Protein AF-A0A7S1YAM2-F1 (afdb_monomer_lite)

Structure (mmCIF, N/CA/C/O backbone):
data_AF-A0A7S1YAM2-F1
#
_entry.id   AF-A0A7S1YAM2-F1
#
loop_
_atom_site.group_PDB
_atom_site.id
_atom_site.type_symbol
_atom_site.label_atom_id
_atom_site.label_alt_id
_atom_site.label_comp_id
_atom_site.label_asym_id
_atom_site.label_entity_id
_atom_site.label_seq_id
_atom_site.pdbx_PDB_ins_code
_atom_site.Cartn_x
_atom_site.Cartn_y
_atom_site.Cartn_z
_atom_site.occupancy
_atom_site.B_iso_or_equiv
_atom_site.auth_seq_id
_atom_site.auth_comp_id
_atom_site.auth_asym_id
_atom_site.auth_atom_id
_atom_site.pdbx_PDB_model_num
ATOM 1 N N . LYS A 1 1 ? 5.222 8.607 22.506 1.00 70.12 1 LYS A N 1
ATOM 2 C CA . LYS A 1 1 ? 4.274 7.844 21.657 1.00 70.12 1 LYS A CA 1
ATOM 3 C C . LYS A 1 1 ? 3.532 8.873 20.815 1.00 70.12 1 LYS A C 1
ATOM 5 O O . LYS A 1 1 ? 2.945 9.763 21.414 1.00 70.12 1 LYS A O 1
ATOM 10 N N . VAL A 1 2 ? 3.666 8.843 19.488 1.00 78.25 2 VAL A N 1
ATOM 11 C CA . VAL A 1 2 ? 2.928 9.765 18.603 1.00 78.25 2 VAL A CA 1
ATOM 12 C C . VAL A 1 2 ? 1.436 9.451 18.738 1.00 78.25 2 VAL A C 1
ATOM 14 O O . VAL A 1 2 ? 1.078 8.280 18.883 1.00 78.25 2 VAL A O 1
ATOM 17 N N . SER A 1 3 ? 0.585 10.475 18.806 1.00 89.56 3 SER A N 1
ATOM 18 C CA . SER A 1 3 ? -0.855 10.263 18.955 1.00 89.56 3 SER A CA 1
ATOM 19 C C . SER A 1 3 ? -1.449 9.723 17.654 1.00 89.56 3 SER A C 1
ATOM 21 O O . SER A 1 3 ? -0.953 9.999 16.564 1.00 89.56 3 SER A O 1
ATOM 23 N N . ASP A 1 4 ? -2.545 8.977 17.766 1.00 87.25 4 ASP A N 1
ATOM 24 C CA . ASP A 1 4 ? -3.251 8.428 16.602 1.00 87.25 4 ASP A CA 1
ATOM 25 C C . ASP A 1 4 ? -3.771 9.544 15.670 1.00 87.25 4 ASP A C 1
ATOM 27 O O . ASP A 1 4 ? -3.853 9.363 14.462 1.00 87.25 4 ASP A O 1
ATOM 31 N N . GLY A 1 5 ? -4.059 10.730 16.225 1.00 90.81 5 GLY A N 1
ATOM 32 C CA . GLY A 1 5 ? -4.415 11.927 15.456 1.00 90.81 5 GLY A CA 1
ATOM 33 C C . GLY A 1 5 ? -3.258 12.471 14.616 1.00 90.81 5 GLY A C 1
ATOM 34 O O . GLY A 1 5 ? -3.448 12.734 13.437 1.00 90.81 5 GLY A O 1
ATOM 35 N N . VAL A 1 6 ? -2.045 12.545 15.173 1.00 91.62 6 VAL A N 1
ATOM 36 C CA . VAL A 1 6 ? -0.865 12.985 14.407 1.00 91.62 6 VAL A CA 1
ATOM 37 C C . VAL A 1 6 ? -0.531 11.983 13.296 1.00 91.62 6 VAL A C 1
ATOM 39 O O . VAL A 1 6 ? -0.181 12.383 12.192 1.00 91.62 6 VAL A O 1
ATOM 42 N N . MET A 1 7 ? -0.694 10.678 13.544 1.00 91.75 7 MET A N 1
ATOM 43 C CA . MET A 1 7 ? -0.522 9.663 12.494 1.00 91.75 7 MET A CA 1
ATOM 44 C C . MET A 1 7 ? -1.539 9.841 11.357 1.00 91.75 7 MET A C 1
ATOM 46 O O . MET A 1 7 ? -1.184 9.666 10.195 1.00 91.75 7 MET A O 1
ATOM 50 N N . GLN A 1 8 ? -2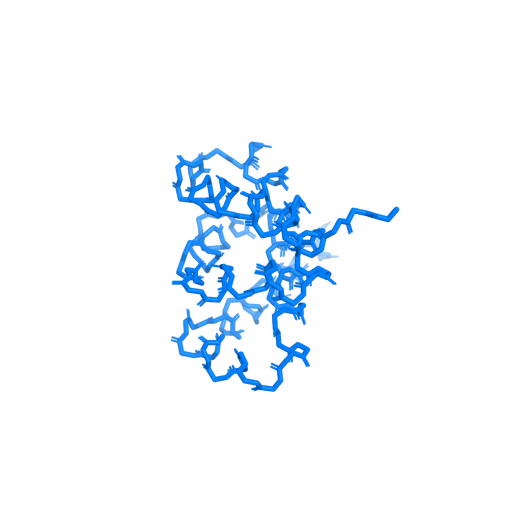.777 10.227 11.681 1.00 93.00 8 GLN A N 1
ATOM 51 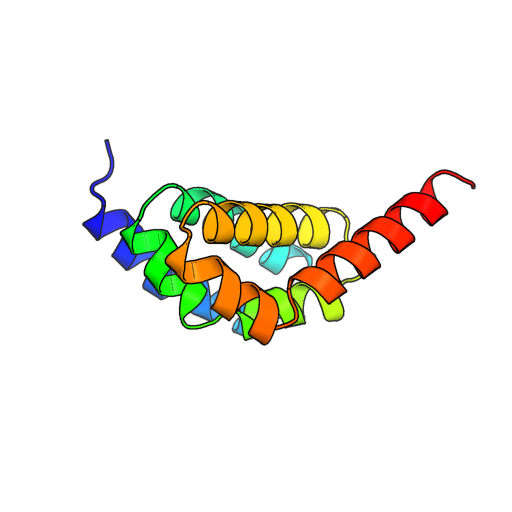C CA . GLN A 1 8 ? -3.814 10.537 10.696 1.00 93.00 8 GLN A CA 1
ATOM 52 C C . GLN A 1 8 ? -3.457 11.759 9.846 1.00 93.00 8 GLN A C 1
ATOM 54 O O . GLN A 1 8 ? -3.563 11.703 8.627 1.00 93.00 8 GLN A O 1
ATOM 59 N N . GLU A 1 9 ? -3.017 12.848 10.477 1.00 94.31 9 GLU A N 1
ATOM 60 C CA . GLU A 1 9 ? -2.630 14.082 9.782 1.00 94.31 9 GLU A CA 1
ATOM 61 C C . GLU A 1 9 ? -1.473 13.837 8.811 1.00 94.31 9 GLU A C 1
ATOM 63 O O . GLU A 1 9 ? -1.530 14.262 7.659 1.00 94.31 9 GLU A O 1
ATOM 68 N N . ILE A 1 10 ? -0.459 13.077 9.239 1.00 94.00 10 ILE A N 1
ATOM 69 C CA . ILE A 1 10 ? 0.645 12.690 8.354 1.00 94.00 10 ILE A CA 1
ATOM 70 C C . ILE A 1 10 ? 0.123 11.802 7.216 1.00 94.00 10 ILE A C 1
ATOM 72 O O . ILE A 1 10 ? 0.494 12.015 6.066 1.00 94.00 10 ILE A O 1
ATOM 76 N N . ALA A 1 11 ? -0.763 10.840 7.495 1.00 94.00 11 ALA A N 1
ATOM 77 C CA . ALA A 1 11 ? -1.341 9.981 6.461 1.00 94.00 11 ALA A CA 1
ATOM 78 C C . ALA A 1 11 ? -2.135 10.764 5.408 1.00 94.00 11 ALA A C 1
ATOM 80 O O . ALA A 1 11 ? -2.007 10.462 4.226 1.00 94.00 11 ALA A O 1
ATOM 81 N N . ILE A 1 12 ? -2.888 11.794 5.810 1.00 94.69 12 ILE A N 1
ATOM 82 C CA . ILE A 1 12 ? -3.630 12.672 4.888 1.00 94.69 12 ILE A CA 1
ATOM 83 C C . ILE A 1 12 ? -2.686 13.362 3.900 1.00 94.69 12 ILE A C 1
ATOM 85 O O . ILE A 1 12 ? -3.028 13.507 2.730 1.00 94.69 12 ILE A O 1
ATOM 89 N N . VAL A 1 13 ? -1.497 13.764 4.354 1.00 95.06 13 VAL A N 1
ATOM 90 C CA . VAL A 1 13 ? -0.486 14.384 3.488 1.00 95.06 13 VAL A CA 1
ATOM 91 C C . VAL A 1 13 ? 0.220 13.343 2.619 1.00 95.06 13 VAL A C 1
ATOM 93 O O . VAL A 1 13 ? 0.510 13.618 1.464 1.00 95.06 13 VAL A O 1
ATOM 96 N N . VAL A 1 14 ? 0.491 12.148 3.151 1.00 94.06 14 VAL A N 1
ATOM 97 C CA . VAL A 1 14 ? 1.298 11.116 2.477 1.00 94.06 14 VAL A CA 1
ATOM 98 C C . VAL A 1 14 ? 0.515 10.327 1.428 1.00 94.06 14 VAL A C 1
ATOM 100 O O . VAL A 1 14 ? 1.072 10.005 0.384 1.00 94.06 14 VAL A O 1
ATOM 103 N N . ALA A 1 15 ? -0.759 10.014 1.671 1.00 93.00 15 ALA A N 1
ATOM 104 C CA . ALA A 1 15 ? -1.585 9.234 0.749 1.00 93.00 15 ALA A CA 1
ATOM 105 C C . ALA A 1 15 ? -1.630 9.788 -0.694 1.00 93.00 15 ALA A C 1
ATOM 107 O O . ALA A 1 15 ? -1.361 9.012 -1.614 1.00 93.00 15 ALA A O 1
ATOM 108 N N . PRO A 1 16 ? -1.880 11.092 -0.941 1.00 93.88 16 PRO A N 1
ATOM 109 C CA . PRO A 1 16 ? -1.918 11.622 -2.307 1.00 93.88 16 PRO A CA 1
ATOM 110 C C . PRO A 1 16 ? -0.560 11.560 -3.021 1.00 93.88 16 PRO A C 1
ATOM 112 O O . PRO A 1 16 ? -0.528 11.458 -4.249 1.00 93.88 16 PRO A O 1
ATOM 115 N N . LEU A 1 17 ? 0.554 11.530 -2.277 1.00 94.50 17 LEU A N 1
ATOM 116 C CA . LEU A 1 17 ? 1.897 11.439 -2.861 1.00 94.50 17 LEU A CA 1
ATOM 117 C C . LEU A 1 17 ? 2.115 10.120 -3.613 1.00 94.50 17 LEU A C 1
ATOM 119 O O . LEU A 1 17 ? 2.934 10.067 -4.524 1.00 94.50 17 LEU A O 1
ATOM 123 N N . ILE A 1 18 ? 1.370 9.060 -3.274 1.00 93.00 18 ILE A N 1
ATOM 124 C CA . ILE A 1 18 ? 1.430 7.777 -3.992 1.00 93.00 18 ILE A CA 1
ATOM 125 C C . ILE A 1 18 ? 1.039 7.968 -5.463 1.00 93.00 18 ILE A C 1
ATOM 127 O O . ILE A 1 18 ? 1.646 7.366 -6.344 1.00 93.00 18 ILE A O 1
ATOM 131 N N . ARG A 1 19 ? 0.034 8.813 -5.731 1.00 90.94 19 ARG A N 1
ATOM 132 C CA . ARG A 1 19 ? -0.406 9.138 -7.093 1.00 90.94 19 ARG A CA 1
ATOM 133 C C . ARG A 1 19 ? 0.484 10.199 -7.734 1.00 90.94 19 ARG A C 1
ATOM 135 O O . ARG A 1 19 ? 0.804 10.079 -8.909 1.00 90.94 19 ARG A O 1
ATOM 142 N N . GLU A 1 20 ? 0.879 11.216 -6.970 1.00 92.94 20 GLU A N 1
ATOM 143 C CA . GLU A 1 20 ? 1.726 12.311 -7.467 1.00 92.94 20 GLU A CA 1
ATOM 144 C C . GLU A 1 20 ? 3.079 11.805 -7.980 1.00 92.94 20 GLU A C 1
ATOM 146 O O . GLU A 1 20 ? 3.533 12.221 -9.041 1.00 92.94 20 GLU A O 1
ATOM 151 N N . TYR A 1 21 ? 3.679 10.849 -7.270 1.00 92.44 21 TYR A N 1
ATOM 152 C CA . TYR A 1 21 ? 4.954 10.234 -7.636 1.00 92.44 21 TYR A CA 1
ATOM 153 C C . TYR A 1 21 ? 4.780 8.842 -8.256 1.00 92.44 21 TYR A C 1
ATOM 155 O O . TYR A 1 21 ? 5.688 8.016 -8.193 1.00 92.44 21 TYR A O 1
ATOM 163 N N . ALA A 1 22 ? 3.631 8.564 -8.884 1.00 87.69 22 ALA A N 1
ATOM 164 C CA . ALA A 1 22 ? 3.362 7.269 -9.514 1.00 87.69 22 ALA A CA 1
ATOM 165 C C . ALA A 1 22 ? 4.322 6.931 -10.672 1.00 87.69 22 ALA A C 1
ATOM 167 O O . ALA A 1 22 ? 4.372 5.778 -11.085 1.00 87.69 22 ALA A O 1
ATOM 168 N N . GLU A 1 23 ? 5.080 7.907 -11.179 1.00 89.38 23 GLU A N 1
ATOM 169 C CA . GLU A 1 23 ? 6.073 7.743 -12.250 1.00 89.38 23 GLU A CA 1
ATOM 170 C C . GLU A 1 23 ? 7.531 7.808 -11.753 1.00 89.38 23 GLU A C 1
ATOM 172 O O . GLU A 1 23 ? 8.455 7.599 -12.537 1.00 89.38 23 GLU A O 1
ATOM 177 N N . ASP A 1 24 ? 7.757 8.002 -10.449 1.00 94.12 24 ASP A N 1
ATOM 178 C CA . ASP A 1 24 ? 9.093 8.049 -9.844 1.00 94.12 24 ASP A CA 1
ATOM 179 C C . ASP A 1 24 ? 9.260 6.929 -8.806 1.00 94.12 24 ASP A C 1
ATOM 181 O O . ASP A 1 24 ? 8.852 7.053 -7.650 1.00 94.12 24 ASP A O 1
ATOM 185 N N . ALA A 1 25 ? 9.884 5.818 -9.208 1.00 91.81 25 ALA A N 1
ATOM 186 C CA . ALA A 1 25 ? 10.082 4.657 -8.339 1.00 91.81 25 ALA A CA 1
ATOM 187 C C . ALA A 1 25 ? 10.927 4.963 -7.089 1.00 91.81 25 ALA A C 1
ATOM 189 O O . ALA A 1 25 ? 10.738 4.325 -6.046 1.00 91.81 25 ALA A O 1
ATOM 190 N N . ASP A 1 26 ? 11.864 5.909 -7.190 1.00 92.31 26 ASP A N 1
ATOM 191 C CA . ASP A 1 26 ? 12.790 6.242 -6.113 1.00 92.31 26 ASP A CA 1
ATOM 192 C C . ASP A 1 26 ? 12.114 7.069 -5.028 1.00 92.31 26 ASP A C 1
ATOM 194 O O . ASP A 1 26 ? 12.350 6.822 -3.847 1.00 92.31 26 ASP A O 1
ATOM 198 N N . VAL A 1 27 ? 11.230 7.992 -5.400 1.00 94.06 27 VAL A N 1
ATOM 199 C CA . VAL A 1 27 ? 10.400 8.707 -4.422 1.00 94.06 27 VAL A CA 1
ATOM 200 C C . VAL A 1 27 ? 9.293 7.792 -3.899 1.00 94.06 27 VAL A C 1
ATOM 202 O O . VAL A 1 27 ? 9.036 7.728 -2.692 1.00 94.06 27 VAL A O 1
ATOM 205 N N . LEU A 1 28 ? 8.664 7.019 -4.784 1.00 94.56 28 LEU A N 1
ATOM 206 C CA . LEU A 1 28 ? 7.518 6.187 -4.440 1.00 94.56 28 LEU A CA 1
ATOM 207 C C . LEU A 1 28 ? 7.860 5.095 -3.421 1.00 94.56 28 LEU A C 1
ATOM 209 O O . LEU A 1 28 ? 7.050 4.821 -2.533 1.00 94.56 28 LEU A O 1
ATOM 213 N N . LYS A 1 29 ? 9.060 4.498 -3.467 1.00 94.44 29 LYS A N 1
ATOM 214 C CA . LYS A 1 29 ? 9.476 3.511 -2.451 1.00 94.44 29 LYS A CA 1
ATOM 215 C C . LYS A 1 29 ? 9.517 4.113 -1.041 1.00 94.44 29 LYS A C 1
ATOM 217 O O . LYS A 1 29 ? 9.104 3.449 -0.088 1.00 94.44 29 LYS A O 1
ATOM 222 N N . ASP A 1 30 ? 9.953 5.365 -0.900 1.00 95.25 30 ASP A N 1
ATOM 223 C CA . ASP A 1 30 ? 10.028 6.050 0.392 1.00 95.25 30 ASP A CA 1
ATOM 224 C C . ASP A 1 30 ? 8.637 6.475 0.876 1.00 95.25 30 ASP A C 1
ATOM 226 O O . ASP A 1 30 ? 8.305 6.283 2.052 1.00 95.25 30 ASP A O 1
ATOM 230 N N . VAL A 1 31 ? 7.779 6.940 -0.038 1.00 95.56 31 VAL A N 1
ATOM 231 C CA . VAL A 1 31 ? 6.360 7.219 0.237 1.00 95.56 31 VAL A CA 1
ATOM 232 C C . VAL A 1 31 ? 5.641 5.958 0.728 1.00 95.56 31 VAL A C 1
ATOM 234 O O . VAL A 1 31 ? 4.947 5.987 1.749 1.00 95.56 31 VAL A O 1
ATOM 237 N N . LEU A 1 32 ? 5.833 4.816 0.063 1.00 95.81 32 LEU A N 1
ATOM 238 C CA . LEU A 1 32 ? 5.218 3.541 0.446 1.00 95.81 32 LEU A CA 1
ATOM 239 C C . LEU A 1 32 ? 5.781 2.998 1.761 1.00 95.81 32 LEU A C 1
ATOM 241 O O . LEU A 1 32 ? 5.037 2.473 2.596 1.00 95.81 32 LEU A O 1
ATOM 245 N N . ARG A 1 33 ? 7.087 3.161 1.994 1.00 95.81 33 ARG A N 1
ATOM 246 C CA . ARG A 1 33 ? 7.709 2.826 3.276 1.00 95.81 33 ARG A CA 1
ATOM 247 C C . ARG A 1 33 ? 7.076 3.630 4.408 1.00 95.81 33 ARG A C 1
ATOM 249 O O . ARG A 1 33 ? 6.689 3.032 5.415 1.00 95.81 33 ARG A O 1
ATOM 256 N N . LEU A 1 34 ? 6.931 4.946 4.245 1.00 94.69 34 LEU A N 1
ATOM 257 C CA . LEU A 1 34 ? 6.278 5.814 5.225 1.00 94.69 34 LEU A CA 1
ATOM 258 C C . LEU A 1 34 ? 4.810 5.419 5.430 1.00 94.69 34 LEU A C 1
ATOM 260 O O . LEU A 1 34 ? 4.376 5.250 6.569 1.00 94.69 34 LEU A O 1
ATOM 264 N N . SER A 1 35 ? 4.080 5.151 4.348 1.00 95.00 35 SER A N 1
ATOM 265 C CA . SER A 1 35 ? 2.694 4.663 4.387 1.00 95.00 35 SER A CA 1
ATOM 266 C C . SER A 1 35 ? 2.559 3.381 5.214 1.00 95.00 35 SER A C 1
ATOM 268 O O . SER A 1 35 ? 1.653 3.255 6.041 1.00 95.00 35 SER A O 1
ATOM 270 N N . SER A 1 36 ? 3.511 2.450 5.082 1.00 94.62 36 SER A N 1
ATOM 271 C CA . SER A 1 36 ? 3.514 1.204 5.859 1.00 94.62 36 SER A CA 1
ATOM 272 C C . SER A 1 36 ? 3.677 1.439 7.364 1.00 94.62 36 SER A C 1
ATOM 274 O O . SER A 1 36 ? 3.094 0.706 8.163 1.00 94.62 36 SER A O 1
ATOM 276 N N . LEU A 1 37 ? 4.429 2.474 7.760 1.00 93.56 37 LEU A N 1
ATOM 277 C CA . LEU A 1 37 ? 4.589 2.870 9.161 1.00 93.56 37 LEU A CA 1
ATOM 278 C C . LEU A 1 37 ? 3.312 3.520 9.699 1.00 93.56 37 LEU A C 1
ATOM 280 O O . LEU A 1 37 ? 2.907 3.244 10.827 1.00 93.56 37 LEU A O 1
ATOM 284 N N . LEU A 1 38 ? 2.656 4.346 8.884 1.00 93.69 38 LEU A N 1
ATOM 285 C CA . LEU A 1 38 ? 1.410 5.021 9.244 1.00 93.69 38 LEU A CA 1
ATOM 286 C C . LEU A 1 38 ? 0.248 4.034 9.413 1.00 93.69 38 LEU A C 1
ATOM 288 O O . LEU A 1 38 ? -0.578 4.209 10.305 1.00 93.69 38 LEU A O 1
ATOM 292 N N . CYS A 1 39 ? 0.246 2.931 8.661 1.00 93.31 39 CYS A N 1
ATOM 293 C CA . CYS A 1 39 ? -0.736 1.852 8.801 1.00 93.31 39 CYS A CA 1
ATOM 294 C C . CYS A 1 39 ? -0.622 1.044 10.111 1.00 93.31 39 CYS A C 1
ATOM 296 O O . CYS A 1 39 ? -1.444 0.169 10.355 1.00 93.31 39 CYS A O 1
ATOM 298 N N . HIS A 1 40 ? 0.352 1.317 10.990 1.00 90.50 40 HIS A N 1
ATOM 299 C CA . HIS A 1 40 ? 0.332 0.781 12.361 1.00 90.50 40 HIS A CA 1
ATOM 300 C C . HIS A 1 40 ? -0.691 1.492 13.272 1.00 90.50 40 HIS A C 1
ATOM 302 O O . HIS A 1 40 ? -0.945 1.035 14.387 1.00 90.50 40 HIS A O 1
ATOM 308 N N . SER A 1 41 ? -1.259 2.610 12.815 1.00 90.94 41 SER A N 1
ATOM 309 C CA . SER A 1 41 ? -2.330 3.365 13.467 1.00 90.94 41 SER A CA 1
ATOM 310 C C . SER A 1 41 ? -3.673 3.043 12.817 1.00 90.94 41 SER A C 1
ATOM 312 O O . SER A 1 41 ? -3.762 2.966 11.592 1.00 90.94 41 SER A O 1
ATOM 314 N N . LYS A 1 42 ? -4.742 2.923 13.618 1.00 89.88 42 LYS A N 1
ATOM 315 C CA . LYS A 1 42 ? -6.093 2.698 13.081 1.00 89.88 42 LYS A CA 1
ATOM 316 C C . LYS A 1 42 ? -6.521 3.850 12.173 1.00 89.88 42 LYS A C 1
ATOM 318 O O . LYS A 1 42 ? -6.935 3.612 11.044 1.00 89.88 42 LYS A O 1
ATOM 323 N N . LYS A 1 43 ? -6.357 5.086 12.644 1.00 90.25 43 LYS A N 1
ATOM 324 C CA . LYS A 1 43 ? -6.664 6.281 11.856 1.00 90.25 43 LYS A CA 1
ATOM 325 C C . LYS A 1 43 ? -5.772 6.434 10.627 1.00 90.25 43 LYS A C 1
ATOM 327 O O . LYS A 1 43 ? -6.237 6.925 9.607 1.00 90.25 43 LYS A O 1
ATOM 332 N N . GLY A 1 44 ? -4.511 6.008 10.707 1.00 90.62 44 GLY A N 1
ATOM 333 C CA . GLY A 1 44 ? -3.635 5.942 9.537 1.00 90.62 44 GLY A CA 1
ATOM 334 C C . GLY A 1 44 ? -4.192 4.996 8.472 1.00 90.62 44 GLY A C 1
ATOM 335 O O . GLY A 1 44 ? -4.315 5.386 7.317 1.00 90.62 44 GLY A O 1
ATOM 336 N N . MET A 1 45 ? -4.605 3.785 8.866 1.00 91.38 45 MET A N 1
ATOM 337 C CA . MET A 1 45 ? -5.212 2.816 7.943 1.00 91.38 45 MET A CA 1
ATOM 338 C C . MET A 1 45 ? -6.472 3.355 7.256 1.00 91.38 45 MET A C 1
ATOM 340 O O . MET A 1 45 ? -6.616 3.148 6.057 1.00 91.38 45 MET A O 1
ATOM 344 N N . GLU A 1 46 ? -7.345 4.060 7.987 1.00 91.25 46 GLU A N 1
ATOM 345 C CA . GLU A 1 46 ? -8.590 4.637 7.445 1.00 91.25 46 GLU A CA 1
ATOM 346 C C . GLU A 1 46 ? -8.336 5.553 6.232 1.00 91.25 46 GLU A C 1
ATOM 348 O O . GLU A 1 46 ? -9.099 5.525 5.266 1.00 91.25 46 GLU A O 1
ATOM 353 N N . VAL A 1 47 ? -7.230 6.306 6.240 1.00 92.62 47 VAL A N 1
ATOM 354 C CA . VAL A 1 47 ? -6.845 7.194 5.130 1.00 92.62 47 VAL A CA 1
ATOM 355 C C . VAL A 1 47 ? -6.405 6.400 3.897 1.00 92.62 47 VAL A C 1
ATOM 357 O O . VAL A 1 47 ? -6.812 6.703 2.781 1.00 92.62 47 VAL A O 1
ATOM 360 N N . PHE A 1 48 ? -5.600 5.352 4.068 1.00 90.44 48 PHE A N 1
ATOM 361 C CA . PHE A 1 48 ? -5.127 4.556 2.928 1.00 90.44 48 PHE A CA 1
ATOM 362 C C . PHE A 1 48 ? -6.208 3.628 2.368 1.00 90.44 48 PHE A C 1
ATOM 364 O O . PHE A 1 48 ? -6.168 3.282 1.192 1.00 90.44 48 PHE A O 1
ATOM 371 N N . THR A 1 49 ? -7.207 3.247 3.169 1.00 88.94 49 THR A N 1
ATOM 372 C CA . THR A 1 49 ? -8.363 2.502 2.655 1.00 88.94 49 THR A CA 1
ATOM 373 C C . THR A 1 49 ? -9.281 3.330 1.773 1.00 88.94 49 THR A C 1
ATOM 375 O O . THR A 1 49 ? -9.936 2.754 0.910 1.00 88.94 49 THR A O 1
ATOM 378 N N . SER A 1 50 ? -9.333 4.656 1.949 1.00 86.31 50 SER A N 1
ATOM 379 C CA . SER A 1 50 ? -10.134 5.505 1.062 1.00 86.31 50 SER A CA 1
ATOM 380 C C . SER A 1 50 ? -9.491 5.710 -0.311 1.00 86.31 50 SER A C 1
ATOM 382 O O . SER A 1 50 ? -10.177 6.135 -1.234 1.00 86.31 50 SER A O 1
ATOM 384 N N . ASP A 1 51 ? -8.197 5.404 -0.456 1.00 81.81 51 ASP A N 1
ATOM 385 C CA . ASP A 1 51 ? -7.481 5.457 -1.731 1.00 81.81 51 ASP A CA 1
ATOM 386 C C . ASP A 1 51 ? -6.525 4.262 -1.906 1.00 81.81 51 ASP A C 1
ATOM 388 O O . ASP A 1 51 ? -5.298 4.373 -1.864 1.00 81.81 51 ASP A O 1
ATOM 392 N N . LEU A 1 52 ? -7.112 3.085 -2.120 1.00 89.94 52 LEU A N 1
ATOM 393 C CA . LEU A 1 52 ? -6.363 1.872 -2.462 1.00 89.94 52 LEU A CA 1
ATOM 394 C C . LEU A 1 52 ? -5.929 1.821 -3.930 1.00 89.94 52 LEU A C 1
ATOM 396 O O . LEU A 1 52 ? -5.004 1.085 -4.275 1.00 89.94 52 LEU A O 1
ATOM 400 N N . GLU A 1 53 ? -6.590 2.586 -4.796 1.00 88.69 53 GLU A N 1
ATOM 401 C CA . GLU A 1 53 ? -6.306 2.615 -6.229 1.00 88.69 53 GLU A CA 1
ATOM 402 C C . GLU A 1 53 ? -4.881 3.111 -6.491 1.00 88.69 53 GLU A C 1
ATOM 404 O O . GLU A 1 53 ? -4.163 2.488 -7.271 1.00 88.69 53 GLU A O 1
ATOM 409 N N . GLY A 1 54 ? -4.428 4.152 -5.778 1.00 89.62 54 GLY A N 1
ATOM 410 C CA . GLY A 1 54 ? -3.046 4.628 -5.881 1.00 89.62 54 GLY A CA 1
ATOM 411 C C . GLY A 1 54 ? -2.020 3.544 -5.532 1.00 89.62 54 GLY A C 1
ATOM 412 O O . GLY A 1 54 ? -1.040 3.355 -6.251 1.00 89.62 54 GLY A O 1
ATOM 413 N N . LEU A 1 55 ? -2.270 2.768 -4.471 1.00 91.81 55 LEU A N 1
ATOM 414 C CA . LEU A 1 55 ? -1.394 1.665 -4.049 1.00 91.81 55 LEU A CA 1
ATOM 415 C C . LEU A 1 55 ? -1.335 0.541 -5.092 1.00 91.81 55 LEU A C 1
ATOM 417 O O . LEU A 1 55 ? -0.263 0.019 -5.400 1.00 91.81 55 LEU A O 1
ATOM 421 N N . VAL A 1 56 ? -2.489 0.168 -5.641 1.00 92.88 56 VAL A N 1
ATOM 422 C CA . VAL A 1 56 ? -2.606 -0.874 -6.669 1.00 92.88 56 VAL A CA 1
ATOM 423 C C . VAL A 1 56 ? -1.971 -0.430 -7.986 1.00 92.88 56 VAL A C 1
ATOM 425 O O . VAL A 1 56 ? -1.322 -1.240 -8.653 1.00 92.88 56 VAL A O 1
ATOM 428 N N . LEU A 1 57 ? -2.118 0.847 -8.343 1.00 91.69 57 LEU A N 1
ATOM 429 C CA . LEU A 1 57 ? -1.486 1.446 -9.512 1.00 91.69 57 LEU A CA 1
ATOM 430 C C . LEU A 1 57 ? 0.037 1.475 -9.363 1.00 91.69 57 LEU A C 1
ATOM 432 O O . LEU A 1 57 ? 0.725 1.034 -10.276 1.00 91.69 57 LEU A O 1
ATOM 436 N N . ALA A 1 58 ? 0.563 1.886 -8.207 1.00 92.50 58 ALA A N 1
ATOM 437 C CA . ALA A 1 58 ? 2.000 1.876 -7.921 1.00 92.50 58 ALA A CA 1
ATOM 438 C C . ALA A 1 58 ? 2.632 0.495 -8.172 1.00 92.50 58 ALA A C 1
ATOM 440 O O . ALA A 1 58 ? 3.659 0.379 -8.842 1.00 92.50 58 ALA A O 1
ATOM 441 N N . MET A 1 59 ? 1.976 -0.573 -7.699 1.00 93.81 59 MET A N 1
ATOM 442 C CA . MET A 1 59 ? 2.418 -1.948 -7.960 1.00 93.81 59 MET A CA 1
ATOM 443 C C . MET A 1 59 ? 2.349 -2.329 -9.444 1.00 93.81 59 MET A C 1
ATOM 445 O O . MET A 1 59 ? 3.125 -3.167 -9.894 1.00 93.81 59 MET A O 1
ATOM 449 N N . ALA A 1 60 ? 1.401 -1.768 -10.195 1.00 92.88 60 ALA A N 1
ATOM 450 C CA . ALA A 1 60 ? 1.229 -2.052 -11.614 1.00 92.88 60 ALA A CA 1
ATOM 451 C C . ALA A 1 60 ? 2.235 -1.300 -12.497 1.00 92.88 60 ALA A C 1
ATOM 453 O O . ALA A 1 60 ? 2.669 -1.857 -13.501 1.00 92.88 60 ALA A O 1
ATOM 454 N N . VAL A 1 61 ? 2.592 -0.066 -12.130 1.00 94.44 61 VAL A N 1
ATOM 455 C CA . VAL A 1 61 ? 3.549 0.770 -12.870 1.00 94.44 61 VAL A CA 1
ATOM 456 C C . VAL A 1 61 ? 4.981 0.278 -12.671 1.00 94.44 61 VAL A C 1
ATOM 458 O O . VAL A 1 61 ? 5.753 0.256 -13.626 1.00 94.44 61 VAL A O 1
ATOM 461 N N . PHE A 1 62 ? 5.325 -0.195 -11.468 1.00 93.38 62 PHE A N 1
ATOM 462 C CA . PHE A 1 62 ? 6.672 -0.682 -11.154 1.00 93.38 62 PHE A CA 1
ATOM 463 C C . PHE A 1 62 ? 6.699 -2.166 -10.763 1.00 93.38 62 PHE A C 1
ATOM 465 O O . PHE A 1 62 ? 7.054 -2.498 -9.626 1.00 93.38 62 PHE A O 1
ATOM 472 N N . PRO A 1 63 ? 6.354 -3.089 -11.679 1.00 91.88 63 PRO A N 1
ATOM 473 C CA . PRO A 1 63 ? 6.327 -4.520 -11.383 1.00 91.88 63 PRO A CA 1
ATOM 474 C C . PRO A 1 63 ? 7.714 -5.077 -11.024 1.00 91.88 63 PRO A C 1
ATOM 476 O O . PRO A 1 63 ? 7.808 -5.984 -10.203 1.00 91.88 63 PRO A O 1
ATOM 479 N N . GLU A 1 64 ? 8.783 -4.501 -11.582 1.00 90.19 64 GLU A N 1
ATOM 480 C CA . GLU A 1 64 ? 10.166 -4.968 -11.390 1.00 90.19 64 GLU A CA 1
ATOM 481 C C . GLU A 1 64 ? 10.854 -4.354 -10.161 1.00 90.19 64 GLU A C 1
ATOM 483 O O . GLU A 1 64 ? 11.891 -4.838 -9.708 1.00 90.19 64 GLU A O 1
ATOM 488 N N . SER A 1 65 ? 10.282 -3.290 -9.587 1.00 92.38 65 SER A N 1
ATOM 489 C CA . SER A 1 65 ? 10.854 -2.645 -8.406 1.00 92.38 65 SER A CA 1
ATOM 490 C C . SER A 1 65 ? 10.511 -3.442 -7.153 1.00 92.38 65 SER A C 1
ATOM 492 O O . SER A 1 65 ? 9.428 -3.303 -6.578 1.00 92.38 65 SER A O 1
ATOM 494 N N . LEU A 1 66 ? 11.461 -4.263 -6.698 1.00 91.50 66 LEU A N 1
ATOM 495 C CA . LEU A 1 66 ? 11.310 -5.072 -5.486 1.00 91.50 66 LEU A CA 1
ATOM 496 C C . LEU A 1 66 ? 10.934 -4.228 -4.264 1.00 91.50 66 LEU A C 1
ATOM 498 O O . LEU A 1 66 ? 10.128 -4.671 -3.447 1.00 91.50 66 LEU A O 1
ATOM 502 N N . ASP A 1 67 ? 11.469 -3.010 -4.144 1.00 93.88 67 ASP A N 1
ATOM 503 C CA . ASP A 1 67 ? 11.143 -2.114 -3.035 1.00 93.88 67 ASP A CA 1
ATOM 504 C C . ASP A 1 67 ? 9.696 -1.611 -3.104 1.00 93.88 67 ASP A C 1
ATOM 506 O O . ASP A 1 67 ? 8.991 -1.666 -2.093 1.00 93.88 67 ASP A O 1
ATOM 510 N N . VAL A 1 68 ? 9.218 -1.186 -4.281 1.00 94.44 68 VAL A N 1
ATOM 511 C CA . VAL A 1 68 ? 7.813 -0.780 -4.464 1.00 94.44 68 VAL A CA 1
ATOM 512 C C . VAL A 1 68 ? 6.886 -1.957 -4.171 1.00 94.44 68 VAL A C 1
ATOM 514 O O . VAL A 1 68 ? 5.968 -1.818 -3.360 1.00 94.44 68 VAL A O 1
ATOM 517 N N . GLN A 1 69 ? 7.163 -3.137 -4.739 1.00 95.06 69 GLN A N 1
ATOM 518 C CA . GLN A 1 69 ? 6.360 -4.338 -4.495 1.00 95.06 69 GLN A CA 1
ATOM 519 C C . GLN A 1 69 ? 6.341 -4.707 -3.011 1.00 95.06 69 GLN A C 1
ATOM 521 O O . GLN A 1 69 ? 5.274 -4.948 -2.446 1.00 95.06 69 GLN A O 1
ATOM 526 N N . LYS A 1 70 ? 7.497 -4.704 -2.343 1.00 94.50 70 LYS A N 1
ATOM 527 C CA . LYS A 1 70 ? 7.630 -5.029 -0.919 1.00 94.50 70 LYS A CA 1
ATOM 528 C C . LYS A 1 70 ? 6.846 -4.067 -0.034 1.00 94.50 70 LYS A C 1
ATOM 530 O O . LYS A 1 70 ? 6.101 -4.520 0.839 1.00 94.50 70 LYS A O 1
ATOM 535 N N . TRP A 1 71 ? 7.017 -2.757 -0.215 1.00 95.75 71 TRP A N 1
ATOM 536 C CA . TRP A 1 71 ? 6.373 -1.772 0.654 1.00 95.75 71 TRP A CA 1
ATOM 537 C C . TRP A 1 71 ? 4.878 -1.651 0.377 1.00 95.75 71 TRP A C 1
ATOM 539 O O . TRP A 1 71 ? 4.107 -1.650 1.337 1.00 95.75 71 TRP A O 1
ATOM 549 N N . ALA A 1 72 ? 4.446 -1.663 -0.887 1.00 94.81 72 ALA A N 1
ATOM 550 C CA . ALA A 1 72 ? 3.024 -1.695 -1.224 1.00 94.81 72 ALA A CA 1
ATOM 551 C C . ALA A 1 72 ? 2.348 -2.965 -0.682 1.00 94.81 72 ALA A C 1
ATOM 553 O O . ALA A 1 72 ? 1.308 -2.883 -0.027 1.00 94.81 72 ALA A O 1
ATOM 554 N N . SER A 1 73 ? 2.987 -4.133 -0.831 1.00 95.38 73 SER A N 1
ATOM 555 C CA . SER A 1 73 ? 2.480 -5.387 -0.256 1.00 95.38 73 SER A CA 1
ATOM 556 C C . SER A 1 73 ? 2.373 -5.317 1.264 1.00 95.38 73 SER A C 1
ATOM 558 O O . SER A 1 73 ? 1.403 -5.800 1.849 1.00 95.38 73 SER A O 1
ATOM 560 N N . ARG A 1 74 ? 3.347 -4.678 1.923 1.00 95.06 74 ARG A N 1
ATOM 561 C CA . ARG A 1 74 ? 3.312 -4.466 3.371 1.00 95.06 74 ARG A CA 1
ATOM 562 C C . ARG A 1 74 ? 2.148 -3.565 3.778 1.00 95.06 74 ARG A C 1
ATOM 564 O O . ARG A 1 74 ? 1.475 -3.901 4.750 1.00 95.06 74 ARG A O 1
ATOM 571 N N . VAL A 1 75 ? 1.886 -2.479 3.047 1.00 95.12 75 VAL A N 1
ATOM 572 C CA . VAL A 1 75 ? 0.716 -1.614 3.277 1.00 95.12 75 VAL A CA 1
ATOM 573 C C . VAL A 1 75 ? -0.567 -2.434 3.157 1.00 95.12 75 VAL A C 1
ATOM 575 O O . VAL A 1 75 ? -1.319 -2.507 4.124 1.00 95.12 75 VAL A O 1
ATOM 578 N N . LEU A 1 76 ? -0.771 -3.146 2.044 1.00 95.50 76 LEU A N 1
ATOM 579 C CA . LEU A 1 76 ? -1.956 -3.989 1.844 1.00 95.50 76 LEU A CA 1
ATOM 580 C C . LEU A 1 76 ? -2.124 -5.026 2.964 1.00 95.50 76 LEU A C 1
ATOM 582 O O . LEU A 1 76 ? -3.223 -5.175 3.496 1.00 95.50 76 LEU A O 1
ATOM 586 N N . SER A 1 77 ? -1.035 -5.685 3.382 1.00 94.38 77 SER A N 1
ATOM 587 C CA . SER A 1 77 ? 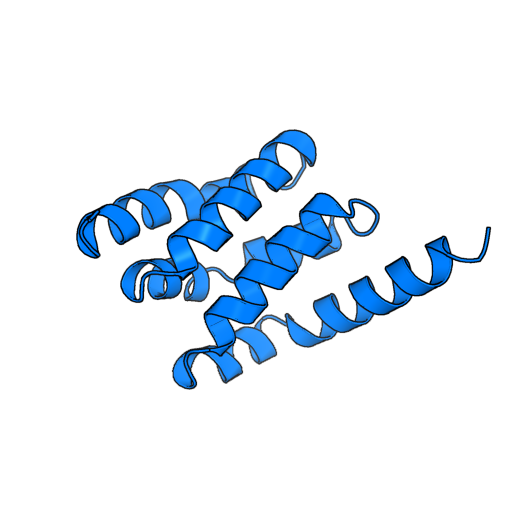-1.056 -6.660 4.482 1.00 94.38 77 SER A CA 1
ATOM 588 C C . SER A 1 77 ? -1.512 -6.047 5.807 1.00 94.38 77 SER A C 1
ATOM 590 O O . SER A 1 77 ? -2.228 -6.694 6.563 1.00 94.38 77 SER A O 1
ATOM 592 N N . LYS A 1 78 ? -1.138 -4.787 6.068 1.00 94.88 78 LYS A N 1
ATOM 593 C CA . LYS A 1 78 ? -1.539 -4.061 7.273 1.00 94.88 78 LYS A CA 1
ATOM 594 C C . LYS A 1 78 ? -3.005 -3.673 7.219 1.00 94.88 78 LYS A C 1
ATOM 596 O O . LYS A 1 78 ? -3.716 -3.871 8.195 1.00 94.88 78 LYS A O 1
ATOM 601 N N . LEU A 1 79 ? -3.476 -3.194 6.070 1.00 93.94 79 LEU A N 1
ATOM 602 C CA . LEU A 1 79 ? -4.872 -2.798 5.915 1.00 93.94 79 LEU A CA 1
ATOM 603 C C . LEU A 1 79 ? -5.822 -3.971 6.178 1.00 93.94 79 LEU A C 1
ATOM 605 O O . LEU A 1 79 ? -6.798 -3.789 6.901 1.00 93.94 79 LEU A O 1
ATOM 609 N N . VAL A 1 80 ? -5.508 -5.176 5.688 1.00 94.75 80 VAL A N 1
ATOM 610 C CA . VAL A 1 80 ? -6.352 -6.375 5.874 1.00 94.75 80 VAL A CA 1
ATOM 611 C C . VAL A 1 80 ? -6.303 -6.991 7.282 1.00 94.75 80 VAL A C 1
ATOM 613 O O . VAL A 1 80 ? -7.088 -7.907 7.569 1.00 94.75 80 VAL A O 1
ATOM 616 N N . GLU A 1 81 ? -5.434 -6.494 8.178 1.00 92.81 81 GLU A N 1
ATOM 617 C CA . GLU A 1 81 ? -5.490 -6.838 9.609 1.00 92.81 81 GLU A CA 1
ATOM 618 C C . GLU A 1 81 ? -6.835 -6.404 10.209 1.00 92.81 81 GLU A C 1
ATOM 620 O O . GLU A 1 81 ? -7.384 -7.116 11.052 1.00 92.81 81 GLU A O 1
ATOM 625 N N . SER A 1 82 ? -7.414 -5.298 9.718 1.00 91.44 82 SER A N 1
ATOM 626 C CA . SER A 1 82 ? -8.795 -4.929 10.028 1.00 91.44 82 SER A CA 1
ATOM 627 C C . SER A 1 82 ? -9.773 -5.714 9.145 1.00 91.44 82 SER A C 1
ATOM 629 O O . SER A 1 82 ? -9.731 -5.579 7.917 1.00 91.44 82 SER A O 1
ATOM 631 N N . PRO A 1 83 ? -10.713 -6.490 9.722 1.00 92.50 83 PRO A N 1
ATOM 632 C CA . PRO A 1 83 ? -11.704 -7.231 8.944 1.00 92.50 83 PRO A CA 1
ATOM 633 C C . PRO A 1 83 ? -12.541 -6.347 8.013 1.00 92.50 83 PRO A C 1
ATOM 635 O O . PRO A 1 83 ? -12.865 -6.778 6.911 1.00 92.50 83 PRO A O 1
ATOM 638 N N . SER A 1 84 ? -12.826 -5.106 8.426 1.00 91.31 84 SER A N 1
ATOM 639 C CA . SER A 1 84 ? -13.598 -4.128 7.646 1.00 91.31 84 SER A CA 1
ATOM 640 C C . SER A 1 84 ? -12.941 -3.733 6.325 1.00 91.31 84 SER A C 1
ATOM 642 O O . SER A 1 84 ? -13.628 -3.289 5.419 1.00 91.31 84 SER A O 1
ATOM 644 N N . ASN A 1 85 ? -11.620 -3.879 6.216 1.00 92.88 85 ASN A N 1
ATOM 645 C CA . ASN A 1 85 ? -10.853 -3.386 5.073 1.00 92.88 85 ASN A CA 1
ATOM 646 C C . ASN A 1 85 ? -10.611 -4.481 4.028 1.00 92.88 85 ASN A C 1
ATOM 648 O O . ASN A 1 85 ? -10.110 -4.206 2.941 1.00 92.88 85 ASN A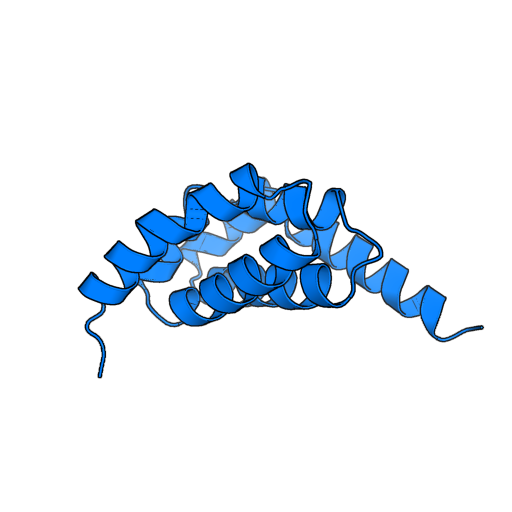 O 1
ATOM 652 N N . ARG A 1 86 ? -10.913 -5.742 4.363 1.00 94.44 86 ARG A N 1
ATOM 653 C CA . ARG A 1 86 ? -10.620 -6.895 3.502 1.00 94.44 86 ARG A CA 1
ATOM 654 C C . ARG A 1 86 ? -11.390 -6.828 2.194 1.00 94.44 86 ARG A C 1
ATOM 656 O O . ARG A 1 86 ? -10.795 -7.037 1.145 1.00 94.44 86 ARG A O 1
ATOM 663 N N . GLU A 1 87 ? -12.681 -6.520 2.272 1.00 93.69 87 GLU A N 1
ATOM 664 C CA . GLU A 1 87 ? -13.547 -6.381 1.101 1.00 93.69 87 GLU A CA 1
ATOM 665 C C . GLU A 1 87 ? -13.059 -5.245 0.200 1.00 93.69 87 GLU A C 1
ATOM 667 O O . GLU A 1 87 ? -12.794 -5.480 -0.973 1.00 93.69 87 GLU A O 1
ATOM 672 N N . THR A 1 88 ? -12.755 -4.076 0.768 1.00 93.50 88 THR A N 1
ATOM 673 C CA . THR A 1 88 ? -12.222 -2.933 0.011 1.00 93.50 88 THR A CA 1
ATOM 674 C C . THR A 1 88 ? -10.896 -3.259 -0.690 1.00 93.50 88 THR A C 1
ATOM 676 O O . THR A 1 88 ? -10.684 -2.887 -1.841 1.00 93.50 88 THR A O 1
ATOM 679 N N . VAL A 1 89 ? -9.993 -4.002 -0.034 1.00 93.50 89 VAL A N 1
ATOM 680 C CA . VAL A 1 89 ? -8.724 -4.452 -0.643 1.00 93.50 89 VAL A CA 1
ATOM 681 C C . VAL A 1 89 ? -8.952 -5.452 -1.778 1.00 93.50 89 VAL A C 1
ATOM 683 O O . VAL A 1 89 ? -8.219 -5.429 -2.771 1.00 93.50 89 VAL A O 1
ATOM 686 N N . VAL A 1 90 ? -9.955 -6.322 -1.655 1.00 93.56 90 VAL A N 1
ATOM 687 C CA . VAL A 1 90 ? -10.349 -7.254 -2.720 1.00 93.56 90 VAL A CA 1
ATOM 688 C C . VAL A 1 90 ? -10.920 -6.487 -3.911 1.00 93.56 90 VAL A C 1
ATOM 690 O O . VAL A 1 90 ? -10.465 -6.703 -5.033 1.00 93.56 90 VAL A O 1
ATOM 693 N N . GLU A 1 91 ? -11.861 -5.573 -3.671 1.00 93.12 91 GLU A N 1
ATOM 694 C CA . GLU A 1 91 ? -12.522 -4.757 -4.697 1.00 93.12 91 GLU A CA 1
ATOM 695 C C . GLU A 1 91 ? -11.532 -3.881 -5.468 1.00 93.12 91 GLU A C 1
ATOM 697 O O . GLU A 1 91 ? -11.614 -3.784 -6.691 1.00 93.12 91 GLU A O 1
ATOM 702 N N . ALA A 1 92 ? -10.532 -3.324 -4.782 1.00 92.44 92 ALA A N 1
ATOM 703 C CA . ALA A 1 92 ? -9.455 -2.565 -5.413 1.00 92.44 92 ALA A CA 1
ATOM 704 C C . ALA A 1 92 ? -8.502 -3.435 -6.262 1.00 92.44 92 ALA A C 1
ATOM 706 O O . ALA A 1 92 ? -7.611 -2.911 -6.925 1.00 92.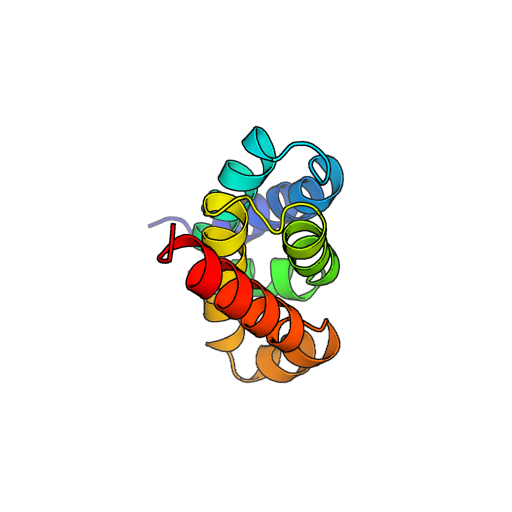44 92 ALA A O 1
ATOM 707 N N . GLY A 1 93 ? -8.637 -4.766 -6.245 1.00 93.69 93 GLY A N 1
ATOM 708 C CA . GLY A 1 93 ? -7.764 -5.684 -6.981 1.00 93.69 93 GLY A CA 1
ATOM 709 C C . GLY A 1 93 ? -6.421 -5.963 -6.297 1.00 93.69 93 GLY A C 1
ATOM 710 O O . GLY A 1 93 ? -5.501 -6.489 -6.933 1.00 93.69 93 GLY A O 1
ATOM 711 N N . GLY A 1 94 ? -6.295 -5.658 -5.000 1.00 91.75 94 GLY A N 1
ATOM 712 C CA . GLY A 1 94 ? -5.056 -5.823 -4.235 1.00 91.75 94 GLY A CA 1
ATOM 713 C C . GLY A 1 94 ? -4.534 -7.263 -4.228 1.00 91.75 94 GLY A C 1
ATOM 714 O O . GLY A 1 94 ? -3.341 -7.486 -4.421 1.00 91.75 94 GLY A O 1
ATOM 715 N N . ILE A 1 95 ? -5.420 -8.261 -4.104 1.00 91.88 95 ILE A N 1
ATOM 716 C CA . ILE A 1 95 ? -5.029 -9.685 -4.141 1.00 91.88 95 ILE A CA 1
ATOM 717 C C . ILE A 1 95 ? -4.423 -10.057 -5.498 1.00 91.88 95 ILE A C 1
ATOM 719 O O . ILE A 1 95 ? -3.357 -10.670 -5.554 1.00 91.88 95 ILE A O 1
ATOM 723 N N . SER A 1 96 ? -5.068 -9.663 -6.596 1.00 92.25 96 SER A N 1
ATOM 724 C CA . SER A 1 96 ? -4.584 -9.949 -7.951 1.00 92.25 96 SER A CA 1
ATOM 725 C C . SER A 1 96 ? -3.196 -9.349 -8.192 1.00 92.25 96 SER A C 1
ATOM 727 O O . SER A 1 96 ? -2.341 -9.990 -8.812 1.00 92.25 96 SER A O 1
ATOM 729 N N . ARG A 1 97 ? -2.933 -8.149 -7.654 1.00 92.38 97 ARG A N 1
ATOM 730 C CA . ARG A 1 97 ? -1.599 -7.535 -7.708 1.00 92.38 97 ARG A CA 1
ATOM 731 C C . ARG A 1 97 ? -0.571 -8.274 -6.869 1.00 92.38 97 ARG A C 1
ATOM 733 O O . ARG A 1 97 ? 0.498 -8.561 -7.394 1.00 92.38 97 ARG A O 1
ATOM 740 N N . LEU A 1 98 ? -0.901 -8.659 -5.637 1.00 91.88 98 LEU A N 1
ATOM 741 C CA . LEU A 1 98 ? -0.006 -9.455 -4.790 1.00 91.88 98 LEU A CA 1
ATOM 742 C C . LEU A 1 98 ? 0.395 -10.776 -5.461 1.00 91.88 98 LEU A C 1
ATOM 744 O O . LEU A 1 98 ? 1.571 -11.128 -5.484 1.00 91.88 98 LEU A O 1
ATOM 748 N N . VAL A 1 99 ? -0.560 -11.489 -6.065 1.00 91.31 99 VAL A N 1
ATOM 749 C CA . VAL A 1 99 ? -0.277 -12.735 -6.799 1.00 91.31 99 VAL A CA 1
ATOM 750 C C . VAL A 1 99 ? 0.630 -12.481 -8.005 1.00 91.31 99 VAL A C 1
ATOM 752 O O . VAL A 1 99 ? 1.538 -13.268 -8.267 1.00 91.31 99 VAL A O 1
ATOM 755 N N . THR A 1 100 ? 0.410 -11.383 -8.731 1.00 89.88 100 THR A N 1
ATOM 756 C CA . THR A 1 100 ? 1.263 -10.994 -9.866 1.00 89.88 100 THR A CA 1
ATOM 757 C C . THR A 1 100 ? 2.692 -10.706 -9.405 1.00 89.88 100 THR A C 1
ATOM 759 O O . THR A 1 100 ? 3.635 -11.226 -9.997 1.00 89.88 100 THR A O 1
ATOM 762 N N . ALA A 1 101 ? 2.851 -9.960 -8.310 1.00 88.88 101 ALA A N 1
ATOM 763 C CA . ALA A 1 101 ? 4.149 -9.649 -7.722 1.00 88.88 101 ALA A CA 1
ATOM 764 C C . ALA A 1 101 ? 4.907 -10.918 -7.295 1.00 88.88 101 ALA A C 1
ATOM 766 O O . ALA A 1 101 ? 6.082 -11.075 -7.614 1.00 88.88 101 ALA A O 1
ATOM 767 N N . LEU A 1 102 ? 4.224 -11.870 -6.646 1.00 87.94 102 LEU A N 1
ATOM 768 C CA . LEU A 1 102 ? 4.821 -13.149 -6.238 1.00 87.94 102 LEU A CA 1
ATOM 769 C C . LEU A 1 102 ? 5.316 -13.977 -7.429 1.00 87.94 102 LEU A C 1
ATOM 771 O O . LEU A 1 102 ? 6.389 -14.573 -7.364 1.00 87.94 102 LEU A O 1
ATOM 775 N N . ARG A 1 103 ? 4.551 -14.002 -8.526 1.00 85.75 103 ARG A N 1
ATOM 776 C CA . ARG A 1 103 ? 4.955 -14.699 -9.757 1.00 85.75 103 ARG A CA 1
ATOM 777 C C . ARG A 1 103 ? 6.192 -14.076 -10.390 1.00 85.75 103 ARG A C 1
ATOM 779 O O . ARG A 1 103 ? 7.007 -14.808 -10.940 1.00 85.75 103 ARG A O 1
ATOM 786 N N . PHE A 1 104 ? 6.317 -12.754 -10.306 1.00 76.88 104 PHE A N 1
ATOM 787 C CA . PHE A 1 104 ? 7.478 -12.046 -10.827 1.00 76.88 104 PHE A CA 1
ATOM 788 C C . PHE A 1 104 ? 8.731 -12.361 -10.007 1.00 76.88 104 PHE A C 1
ATOM 790 O O . PHE A 1 104 ? 9.730 -12.781 -10.575 1.00 76.88 104 PHE A O 1
ATOM 797 N N . VAL A 1 105 ? 8.662 -12.270 -8.673 1.00 64.50 105 VAL A N 1
ATOM 798 C CA . VAL A 1 105 ? 9.800 -12.589 -7.787 1.00 64.50 105 VAL A CA 1
ATOM 799 C C . VAL A 1 105 ? 10.294 -14.026 -7.990 1.00 64.50 105 VAL A C 1
ATOM 801 O O . VAL A 1 105 ? 11.499 -14.246 -8.051 1.00 64.50 105 VAL A O 1
ATOM 804 N N . GLY A 1 106 ? 9.386 -14.989 -8.183 1.00 59.09 106 GLY A N 1
ATOM 805 C CA . GLY A 1 106 ? 9.758 -16.380 -8.462 1.00 59.09 106 GLY A CA 1
ATOM 806 C C . GLY A 1 106 ? 10.493 -16.605 -9.793 1.00 59.09 106 GLY A C 1
ATOM 807 O O . GLY A 1 106 ? 11.165 -17.617 -9.927 1.00 59.09 106 GLY A O 1
ATOM 808 N N . HIS A 1 107 ? 10.399 -15.686 -10.762 1.00 56.06 107 HIS A N 1
ATOM 809 C CA . HIS A 1 107 ? 11.168 -15.751 -12.015 1.00 56.06 107 HIS A CA 1
ATOM 810 C C . HIS A 1 107 ? 12.586 -15.175 -11.888 1.00 56.06 107 HIS A C 1
ATOM 812 O O . HIS A 1 107 ? 13.444 -15.498 -12.703 1.00 56.06 107 HIS A O 1
ATOM 818 N N . VAL A 1 108 ? 12.844 -14.313 -10.898 1.00 55.22 108 VAL A N 1
ATOM 819 C CA . VAL A 1 108 ? 14.146 -13.634 -10.751 1.00 55.22 108 VAL A CA 1
ATOM 820 C C . VAL A 1 108 ? 15.186 -14.535 -10.069 1.00 55.22 108 VAL A C 1
ATOM 822 O O . VAL A 1 108 ? 16.378 -14.327 -10.257 1.00 55.22 108 VAL A O 1
ATOM 825 N N . GLU A 1 109 ? 14.767 -15.562 -9.320 1.00 47.25 109 GLU A N 1
ATOM 826 C CA . GLU A 1 109 ? 15.687 -16.509 -8.660 1.00 47.25 109 GLU A CA 1
ATOM 827 C C . GLU A 1 109 ? 16.231 -17.624 -9.586 1.00 47.25 109 GLU A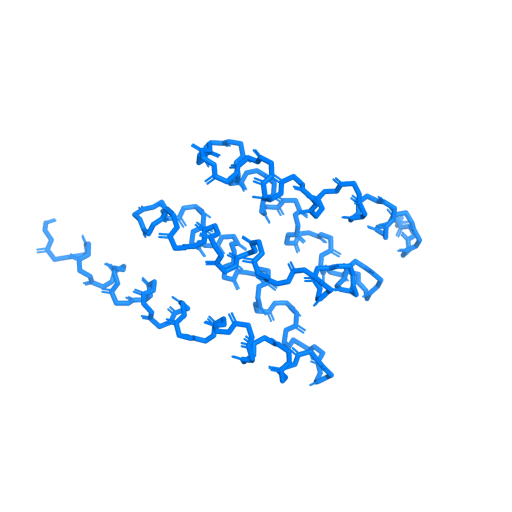 C 1
ATOM 829 O O . GLU A 1 109 ? 17.079 -18.400 -9.152 1.00 47.25 109 GLU A O 1
ATOM 834 N N . GLU A 1 110 ? 15.798 -17.705 -10.853 1.00 40.88 110 GLU A N 1
ATOM 835 C CA . GLU A 1 110 ? 16.236 -18.741 -11.815 1.00 40.88 110 GLU A CA 1
ATOM 836 C C . GLU A 1 110 ? 17.296 -18.283 -12.848 1.00 40.88 110 GLU A C 1
ATOM 838 O O . GLU A 1 110 ? 17.534 -19.002 -13.821 1.00 40.88 110 GLU A O 1
ATOM 843 N N . VAL A 1 111 ? 17.971 -17.137 -12.664 1.00 37.50 111 VAL A N 1
ATOM 844 C CA . VAL A 1 111 ? 18.998 -16.635 -13.615 1.00 37.50 111 VAL A CA 1
ATOM 845 C C . VAL A 1 111 ? 20.379 -16.487 -12.987 1.00 37.50 111 VAL A C 1
ATOM 847 O O . VAL A 1 111 ? 20.496 -15.784 -11.960 1.00 37.50 111 VAL A O 1
#

Radius of gyration: 13.55 Å; chains: 1; bounding box: 33×33×35 Å

pLDDT: mean 89.41, std 10.76, range [37.5, 95.81]

Sequence (111 aa):
KVSDGVMQEIAIVVAPLIREYAEDADVLKDVLRLSSLLCHSKKGMEVFTSDLEGLVLAMAVFPESLDVQKWASRVLSKLVESPSNRETVVEAGGISRLVTALRFVGHVEEV

Foldseek 3Di:
DDDLVVLLVVLLVLQVVLVVCLVPLVVNLVSLQSLLVSLVHPSSLVSCLVPVLSLLSSLVSCLPPPSSLVSSLSNLVSSVVDVVSVVSCVVSVVVVSNVSSVVVVVVVVPD

Organism: NCBI:txid210454

InterPro domains:
  IPR011989 Armadillo-like helical [G3DSA:1.25.10.10] (6-110)
  IPR016024 Armadillo-type fold [SSF48371] (34-102)

Secondary structure (DSSP, 8-state):
---HHHHHHHHHHHHHHHHHTTT-HHHHHHHHHHHHHHTTSHHHHHHHHTTHHHHHHHHHH-TT-HHHHHHHHHHHHHHTTSGGGHHHHHHTTHHHHHHHHHHHHHHHTT-